Protein AF-A0A920QX29-F1 (afdb_monomer)

Mean predicted aligned error: 11.14 Å

Solvent-accessible surface area (backbone atoms only — not comparable to full-atom values): 4872 Å² total; per-residue (Å²): 116,68,73,64,56,74,41,36,40,82,88,75,77,37,50,73,48,66,66,62,41,48,53,50,49,50,58,49,48,53,55,49,49,54,50,53,47,54,52,52,53,52,52,49,56,54,49,52,53,52,51,52,50,49,50,55,58,30,58,75,72,72,58,70,57,67,66,61,56,50,53,51,52,50,54,51,49,51,54,48,48,72,70,74,111

Sequence (85 aa):
MSELEEQISKLTCKFNDLDLENQYKEMKWEKNSNYIWNLMLLGHIIFLLVILDDVKIFGESLGVQPLYIFTHIICSIIVYILNFI

Radius of gyration: 22.63 Å; Cα contacts (8 Å, |Δi|>4): 25; chains: 1; bounding box: 56×20×53 Å

pLDDT: mean 76.79, std 10.28, range [49.31, 87.94]

Secondary structure (DSSP, 8-state):
-HHHHHTEETTTTEESSHHHHHHHHHHHHHHHHHHHHHHHHHHHHHHHHHHHHHHHHHHHHT---HHHHHHHHHHHHHHHHHTT-

Structure (mmCIF, N/CA/C/O backbone):
data_AF-A0A920QX29-F1
#
_entry.id   AF-A0A920QX29-F1
#
loop_
_atom_site.group_PDB
_atom_site.id
_atom_site.type_symbol
_atom_site.label_atom_id
_atom_site.label_alt_id
_atom_site.label_comp_id
_atom_site.label_asym_id
_atom_site.label_entity_id
_atom_site.label_seq_id
_atom_site.pdbx_PDB_ins_code
_atom_site.Cartn_x
_atom_site.Cartn_y
_atom_site.Cartn_z
_atom_site.occupancy
_atom_site.B_iso_or_equiv
_atom_site.auth_seq_id
_atom_site.auth_comp_id
_atom_site.auth_asym_id
_atom_site.auth_atom_id
_atom_site.pdbx_PDB_model_num
ATOM 1 N N . MET A 1 1 ? -36.174 -4.420 17.660 1.00 49.31 1 MET A N 1
ATOM 2 C CA . MET A 1 1 ? -35.686 -3.097 17.206 1.00 49.31 1 MET A CA 1
ATOM 3 C C . MET A 1 1 ? -35.632 -2.090 18.355 1.00 49.31 1 MET A C 1
ATOM 5 O O . MET A 1 1 ? -34.655 -1.365 18.419 1.00 49.31 1 MET A O 1
ATOM 9 N N . SER A 1 2 ? -36.615 -2.065 19.271 1.00 52.72 2 SER A N 1
ATOM 10 C CA . SER A 1 2 ? -36.644 -1.123 20.409 1.00 52.72 2 SER A CA 1
ATOM 11 C C . SER A 1 2 ? -35.563 -1.367 21.471 1.00 52.72 2 SER A C 1
ATOM 13 O O . SER A 1 2 ? -34.997 -0.405 21.968 1.00 52.72 2 SER A O 1
ATOM 15 N N . GLU A 1 3 ? -35.212 -2.623 21.768 1.00 54.69 3 GLU A N 1
ATOM 16 C CA . GLU A 1 3 ? -34.170 -2.938 22.768 1.00 54.69 3 GLU A CA 1
ATOM 17 C C . GLU A 1 3 ? -32.767 -2.462 22.348 1.00 54.69 3 GLU A C 1
ATOM 19 O O . GLU A 1 3 ? -31.955 -2.083 23.186 1.00 54.69 3 GLU A O 1
ATOM 24 N N . LEU A 1 4 ? -32.487 -2.427 21.038 1.00 55.75 4 LEU A N 1
ATOM 25 C CA . LEU A 1 4 ? -31.198 -1.972 20.504 1.00 55.75 4 LEU A CA 1
ATOM 26 C C . LEU A 1 4 ? -31.054 -0.441 20.585 1.00 55.75 4 LEU A C 1
ATOM 28 O O . LEU A 1 4 ? -29.950 0.070 20.753 1.00 55.75 4 LEU A O 1
ATOM 32 N N . GLU A 1 5 ? -32.168 0.295 20.474 1.00 55.03 5 GLU A N 1
ATOM 33 C CA . GLU A 1 5 ? -32.181 1.757 20.608 1.00 55.03 5 GLU A CA 1
ATOM 34 C C . GLU A 1 5 ? -31.995 2.221 22.058 1.00 55.03 5 GLU A C 1
ATOM 36 O O . GLU A 1 5 ? -31.429 3.290 22.269 1.00 55.03 5 GLU A O 1
ATOM 41 N N . GLU A 1 6 ? -32.422 1.437 23.055 1.00 58.06 6 GLU A N 1
ATOM 42 C CA . GLU A 1 6 ? -32.190 1.753 24.476 1.00 58.06 6 GLU A CA 1
ATOM 43 C C . GLU A 1 6 ? -30.720 1.591 24.888 1.00 58.06 6 GLU A C 1
ATOM 45 O O . GLU A 1 6 ? -30.245 2.261 25.807 1.00 58.06 6 GLU A O 1
ATOM 50 N N . GLN A 1 7 ? -29.971 0.739 24.184 1.00 64.94 7 GLN A N 1
ATOM 51 C CA . GLN A 1 7 ? -28.555 0.493 24.459 1.00 64.94 7 GLN A CA 1
ATOM 52 C C . GLN A 1 7 ? -27.614 1.496 23.781 1.00 64.94 7 GLN A C 1
ATOM 54 O O . GLN A 1 7 ? -26.427 1.513 24.105 1.00 64.94 7 GLN A O 1
ATOM 59 N N . ILE A 1 8 ? -28.110 2.343 22.873 1.00 70.44 8 ILE A N 1
ATOM 60 C CA . ILE A 1 8 ? -27.322 3.377 22.192 1.00 70.44 8 ILE A CA 1
ATOM 61 C C . ILE A 1 8 ? -27.714 4.744 22.748 1.00 70.44 8 ILE A C 1
ATOM 63 O O . ILE A 1 8 ? -28.832 5.225 22.567 1.00 70.44 8 ILE A O 1
ATOM 67 N N . SER A 1 9 ? -26.766 5.430 23.378 1.00 75.06 9 SER A N 1
ATOM 68 C CA . SER A 1 9 ? -26.938 6.827 23.757 1.00 75.06 9 SER A CA 1
ATOM 69 C C . SER A 1 9 ? -27.124 7.680 22.500 1.00 75.06 9 SER A C 1
ATOM 71 O O . SER A 1 9 ? -26.182 7.898 21.736 1.00 75.06 9 SER A O 1
ATOM 73 N N . LYS A 1 10 ? -28.336 8.211 22.292 1.00 71.88 10 LYS A N 1
ATOM 74 C CA . LYS A 1 10 ? -28.660 9.109 21.165 1.00 71.88 10 LYS A CA 1
ATOM 75 C C . LYS A 1 10 ? -27.840 10.405 21.165 1.00 71.88 10 LYS A C 1
ATOM 77 O O . LYS A 1 10 ? -27.669 11.002 20.109 1.00 71.88 10 LYS A O 1
ATOM 82 N N . LEU A 1 11 ? -27.332 10.839 22.323 1.00 74.19 11 LEU A N 1
ATOM 83 C CA . LEU A 1 11 ? -26.535 12.065 22.439 1.00 74.19 11 LEU A CA 1
ATOM 84 C C . LEU A 1 11 ? -25.094 11.859 21.958 1.00 74.19 11 LEU A C 1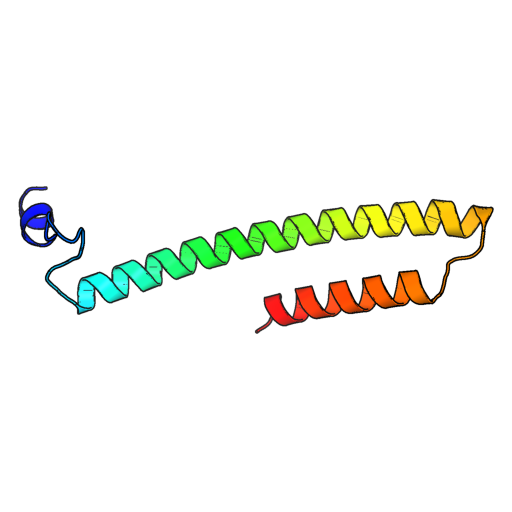
ATOM 86 O O . LEU A 1 11 ? -24.519 12.732 21.317 1.00 74.19 11 LEU A O 1
ATOM 90 N N . THR A 1 12 ? -24.502 10.712 22.289 1.00 74.38 12 THR A N 1
ATOM 91 C CA . THR A 1 12 ? -23.100 10.407 21.971 1.00 74.38 12 THR A CA 1
ATOM 92 C C . THR A 1 12 ? -22.947 9.461 20.783 1.00 74.38 12 THR A C 1
ATOM 94 O O . THR A 1 12 ? -21.823 9.259 20.330 1.00 74.38 12 THR A O 1
ATOM 97 N N . CYS A 1 13 ? -24.047 8.896 20.273 1.00 75.50 13 CYS A N 1
ATOM 98 C CA . CYS A 1 13 ? -24.071 7.824 19.272 1.00 75.50 13 CYS A CA 1
ATOM 99 C C . CYS A 1 13 ? -23.141 6.656 19.643 1.00 75.50 13 CYS A C 1
ATOM 101 O O . CYS A 1 13 ? -22.504 6.052 18.779 1.00 75.50 13 C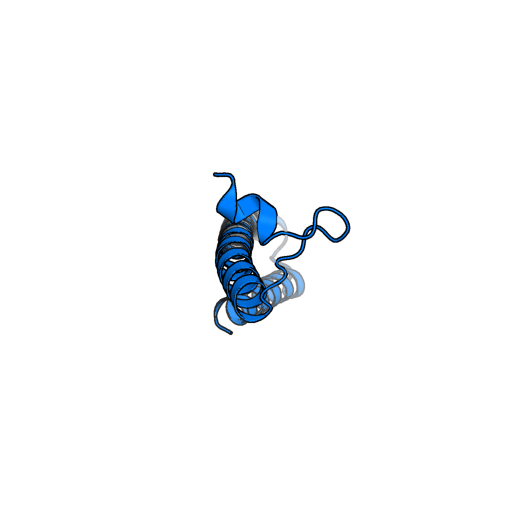YS A O 1
ATOM 103 N N . LYS A 1 14 ? -23.036 6.374 20.945 1.00 77.62 14 LYS A N 1
ATOM 104 C CA . LYS A 1 14 ? -22.211 5.311 21.523 1.00 77.62 14 LYS A CA 1
ATOM 105 C C . LYS A 1 14 ? -23.090 4.294 22.220 1.00 77.62 14 LYS A C 1
ATOM 107 O O . LYS A 1 14 ? -24.159 4.649 22.719 1.00 77.62 14 LYS A O 1
ATOM 112 N N . PHE A 1 15 ? -22.628 3.055 22.268 1.00 82.06 15 PHE A N 1
ATOM 113 C CA . PHE A 1 15 ? -23.279 2.043 23.084 1.00 82.06 15 PHE A CA 1
ATOM 114 C C . PHE A 1 15 ? -23.020 2.351 24.564 1.00 82.06 15 PHE A C 1
ATOM 116 O O . PHE A 1 15 ? -21.944 2.816 24.931 1.00 82.06 15 PHE A O 1
ATOM 123 N N . ASN A 1 16 ? -24.025 2.142 25.409 1.00 79.81 16 ASN A N 1
ATOM 124 C CA . ASN A 1 16 ? -23.890 2.282 26.860 1.00 79.81 16 ASN A CA 1
ATOM 125 C C . ASN A 1 16 ? -23.032 1.152 27.449 1.00 79.81 16 ASN A C 1
ATOM 127 O O . ASN A 1 16 ? -22.373 1.348 28.468 1.00 79.81 16 ASN A O 1
ATOM 131 N N . ASP A 1 17 ? -23.035 -0.012 26.795 1.00 82.25 17 ASP A N 1
ATOM 132 C CA . ASP A 1 17 ? -22.136 -1.121 27.091 1.00 82.25 17 ASP A CA 1
ATOM 133 C C . ASP A 1 17 ? -20.792 -0.919 26.371 1.00 82.25 17 ASP A C 1
ATOM 135 O O . ASP A 1 17 ? -20.719 -0.856 25.139 1.00 82.25 17 ASP A O 1
ATOM 139 N N . LEU A 1 18 ? -19.725 -0.807 27.165 1.00 82.75 18 LEU A N 1
ATOM 140 C CA . LEU A 1 18 ? -18.370 -0.556 26.687 1.00 82.75 18 LEU A CA 1
ATOM 141 C C . LEU A 1 18 ? -17.790 -1.756 25.921 1.00 82.75 18 LEU A C 1
ATOM 143 O O . LEU A 1 18 ? -17.010 -1.561 24.989 1.00 82.75 18 LEU A O 1
ATOM 147 N N . ASP A 1 19 ? -18.161 -2.980 26.302 1.00 85.25 19 ASP A N 1
ATOM 148 C CA . ASP A 1 19 ? -17.684 -4.202 25.650 1.00 85.25 19 ASP A CA 1
ATOM 149 C C . ASP A 1 19 ? -18.314 -4.325 24.254 1.00 85.25 19 ASP A C 1
ATOM 151 O O . ASP A 1 19 ? -17.626 -4.524 23.251 1.00 85.25 19 ASP A O 1
ATOM 155 N N . LEU A 1 20 ? -19.614 -4.028 24.158 1.00 82.12 20 LEU A N 1
ATOM 156 C CA . LEU A 1 20 ? -20.334 -3.967 22.886 1.00 82.12 20 LEU A CA 1
ATOM 157 C C . LEU A 1 20 ? -19.783 -2.868 21.953 1.00 82.12 20 LEU A C 1
ATOM 159 O O . LEU A 1 20 ? -19.639 -3.090 20.748 1.00 82.12 20 LEU A O 1
ATOM 163 N N . GLU A 1 21 ? -19.431 -1.688 22.486 1.00 84.81 21 GLU A N 1
ATOM 164 C CA . GLU A 1 21 ? -18.813 -0.616 21.689 1.00 84.81 21 GLU A CA 1
ATOM 165 C C . GLU A 1 21 ? -17.439 -1.031 21.145 1.00 84.81 21 GLU A C 1
ATOM 167 O O . GLU A 1 21 ? -17.107 -0.710 19.999 1.00 84.81 21 GLU A O 1
ATOM 172 N N . ASN A 1 22 ? -16.645 -1.748 21.942 1.00 85.31 22 ASN A N 1
ATOM 173 C CA . ASN A 1 22 ? -15.328 -2.223 21.530 1.00 85.31 22 ASN A CA 1
ATOM 174 C C . ASN A 1 22 ? -15.432 -3.309 20.456 1.00 85.31 22 ASN A C 1
ATOM 176 O O . ASN A 1 22 ? -14.790 -3.173 19.417 1.00 85.31 22 ASN A O 1
ATOM 180 N N . GLN A 1 23 ? -16.314 -4.297 20.628 1.00 85.56 23 GLN A N 1
ATOM 181 C CA . GLN A 1 23 ? -16.565 -5.327 19.612 1.00 85.56 23 GLN A CA 1
ATOM 182 C C . GLN A 1 23 ? -17.054 -4.716 18.292 1.00 85.56 23 GLN A C 1
ATOM 184 O O . GLN A 1 23 ? -16.606 -5.089 17.205 1.00 85.56 23 GLN A O 1
ATOM 189 N N . TYR A 1 24 ? -17.938 -3.717 18.367 1.00 83.94 24 TYR A N 1
ATOM 190 C CA . TYR A 1 24 ? -18.392 -2.991 17.185 1.00 83.94 24 TYR A CA 1
ATOM 191 C C . TYR A 1 24 ? -17.251 -2.225 16.496 1.00 83.94 24 TYR A C 1
ATOM 193 O O . TYR A 1 24 ? -17.146 -2.237 15.265 1.00 83.94 24 TYR A O 1
ATOM 201 N N . LYS A 1 25 ? -16.379 -1.562 17.266 1.00 84.31 25 LYS A N 1
ATOM 202 C CA . LYS A 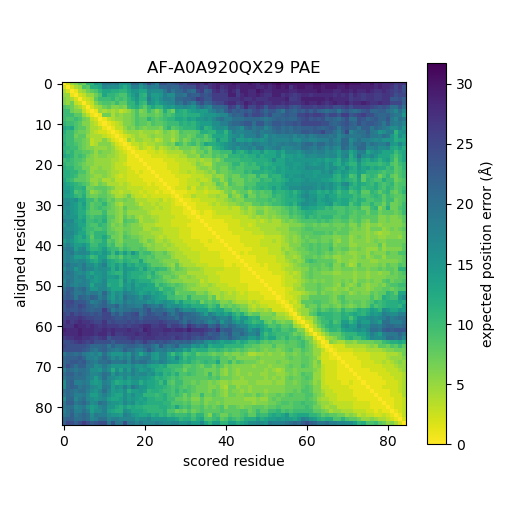1 25 ? -15.208 -0.855 16.728 1.00 84.31 25 LYS A CA 1
ATOM 203 C C . LYS A 1 25 ? -14.212 -1.805 16.084 1.00 84.31 25 LYS A C 1
ATOM 205 O O . LYS A 1 25 ? -13.745 -1.482 14.997 1.00 84.31 25 LYS A O 1
ATOM 210 N N . GLU A 1 26 ? -13.921 -2.945 16.701 1.00 87.00 26 GLU A N 1
ATOM 211 C CA . GLU A 1 26 ? -13.028 -3.962 16.138 1.00 87.00 26 GLU A CA 1
ATOM 212 C C . GLU A 1 26 ? -13.573 -4.499 14.816 1.00 87.00 26 GLU A C 1
ATOM 214 O O . GLU A 1 26 ? -12.883 -4.440 13.800 1.00 87.00 26 GLU A O 1
ATOM 219 N N . MET A 1 27 ? -14.849 -4.894 14.774 1.00 83.25 27 MET A N 1
ATOM 220 C CA . MET A 1 27 ? -15.475 -5.393 13.545 1.00 83.25 27 MET A CA 1
ATOM 221 C C . MET A 1 27 ? -15.505 -4.333 12.432 1.00 83.25 27 MET A C 1
ATOM 223 O O . MET A 1 27 ? -15.322 -4.633 11.247 1.00 83.25 27 MET A O 1
ATOM 227 N N . LYS A 1 28 ? -15.745 -3.064 12.787 1.00 85.31 28 LYS A N 1
ATOM 228 C CA . LYS A 1 28 ? -15.694 -1.952 11.831 1.00 85.31 28 LYS A CA 1
ATOM 229 C C . LYS A 1 28 ? -14.264 -1.683 11.360 1.00 85.31 28 LYS A C 1
ATOM 231 O O . LYS A 1 28 ? -14.068 -1.410 10.176 1.00 85.31 28 LYS A O 1
ATOM 236 N N . TRP A 1 29 ? -13.289 -1.745 12.264 1.00 84.00 29 TRP A N 1
ATOM 237 C CA . TRP A 1 29 ? -11.876 -1.551 11.961 1.00 84.00 29 TRP A CA 1
ATOM 238 C C . TRP A 1 29 ? -11.358 -2.634 11.023 1.00 84.00 29 TRP A C 1
ATOM 240 O O . TRP A 1 29 ? -10.721 -2.298 10.035 1.00 84.00 29 TRP A O 1
ATOM 250 N N . GLU A 1 30 ? -11.712 -3.897 11.248 1.00 84.50 30 GLU A N 1
ATOM 251 C CA . GLU A 1 3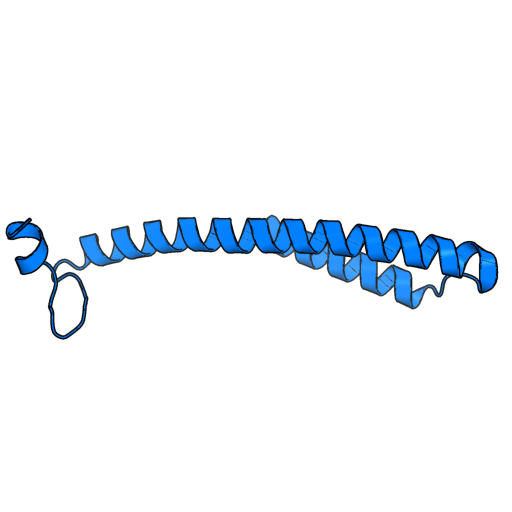0 ? -11.345 -5.015 10.377 1.00 84.50 30 GLU A CA 1
ATOM 252 C C . GLU A 1 30 ? -11.878 -4.816 8.949 1.00 84.50 30 GLU A C 1
ATOM 254 O O . GLU A 1 30 ? -11.124 -4.877 7.977 1.00 84.50 30 GLU A O 1
ATOM 259 N N . LYS A 1 31 ? -13.165 -4.472 8.803 1.00 80.00 31 LYS A N 1
ATOM 260 C CA . LYS A 1 31 ? -13.764 -4.187 7.487 1.00 80.00 31 LYS A CA 1
ATOM 261 C C . LYS A 1 31 ? -13.122 -2.985 6.798 1.00 80.00 31 LYS A C 1
ATOM 263 O O . LYS A 1 31 ? -12.875 -3.027 5.594 1.00 80.00 31 LYS A O 1
ATOM 268 N N . ASN A 1 32 ? -12.865 -1.914 7.547 1.00 86.00 32 ASN A N 1
ATOM 269 C CA . ASN A 1 32 ? -12.253 -0.705 7.005 1.00 86.00 32 ASN A CA 1
ATOM 270 C C . ASN A 1 32 ? -10.785 -0.937 6.627 1.00 86.00 32 ASN A C 1
ATOM 272 O O . ASN A 1 32 ? -10.345 -0.473 5.581 1.00 86.00 32 ASN A O 1
ATOM 276 N N . SER A 1 33 ? -10.058 -1.700 7.443 1.00 83.50 33 SER A N 1
ATOM 277 C CA . SER A 1 33 ? -8.683 -2.113 7.181 1.00 83.50 33 SER A CA 1
ATOM 278 C C . SER A 1 33 ? -8.615 -2.925 5.894 1.00 83.50 33 SER A C 1
ATOM 280 O O . SER A 1 33 ? -7.889 -2.537 4.987 1.00 83.50 33 SER A O 1
ATOM 282 N N . ASN A 1 34 ? -9.468 -3.944 5.740 1.00 84.38 34 ASN A N 1
ATOM 283 C CA . ASN A 1 34 ? -9.542 -4.759 4.522 1.00 84.38 34 ASN A CA 1
ATOM 284 C C . ASN A 1 34 ? -9.882 -3.932 3.271 1.00 84.38 34 ASN A C 1
ATOM 286 O O . ASN A 1 34 ? -9.343 -4.173 2.191 1.00 84.38 34 ASN A O 1
ATOM 290 N N . TYR A 1 35 ? -10.765 -2.939 3.398 1.00 86.19 35 TYR A N 1
ATOM 291 C CA . TYR A 1 35 ? -11.082 -2.028 2.297 1.00 86.19 35 TYR A CA 1
ATOM 292 C C . TYR A 1 35 ? -9.880 -1.162 1.895 1.00 86.19 35 TYR A C 1
ATOM 294 O O . TYR A 1 35 ? -9.545 -1.094 0.712 1.00 86.19 35 TYR A O 1
ATOM 302 N N . ILE A 1 36 ? -9.214 -0.530 2.869 1.00 85.81 36 ILE A N 1
ATOM 303 C CA . ILE A 1 36 ? -8.000 0.272 2.640 1.00 85.81 36 ILE A CA 1
ATOM 304 C C . ILE A 1 36 ? -6.916 -0.595 1.995 1.00 85.81 36 ILE A C 1
ATOM 306 O O . ILE A 1 36 ? -6.258 -0.172 1.049 1.00 85.81 36 ILE A O 1
ATOM 310 N N . TRP A 1 37 ? -6.791 -1.833 2.453 1.00 84.56 37 TRP A N 1
ATOM 311 C CA . TRP A 1 37 ? -5.883 -2.829 1.916 1.00 84.56 37 TRP A CA 1
ATOM 312 C C . TRP A 1 37 ? -6.116 -3.146 0.444 1.00 84.56 37 TRP A C 1
ATOM 314 O O . TRP A 1 37 ? -5.198 -3.054 -0.371 1.00 84.56 37 TRP A O 1
ATOM 324 N N . ASN A 1 38 ? -7.358 -3.463 0.082 1.00 86.81 38 ASN A N 1
ATOM 325 C CA . ASN A 1 38 ? -7.721 -3.721 -1.308 1.00 86.81 38 ASN A CA 1
ATOM 326 C C . ASN A 1 38 ? -7.462 -2.496 -2.195 1.00 86.81 38 ASN A C 1
ATOM 328 O O . ASN A 1 38 ? -7.021 -2.639 -3.336 1.00 86.81 38 ASN A O 1
ATOM 332 N N . LEU A 1 39 ? -7.691 -1.291 -1.665 1.00 87.38 39 LEU A N 1
ATOM 333 C CA . LEU A 1 39 ? -7.402 -0.045 -2.367 1.00 87.38 39 LEU A CA 1
ATOM 334 C C . LEU A 1 39 ? -5.893 0.152 -2.587 1.00 87.38 39 LEU A C 1
ATOM 336 O O . LEU A 1 39 ? -5.485 0.497 -3.696 1.00 87.38 39 LEU A O 1
ATOM 340 N N . MET A 1 40 ? -5.062 -0.103 -1.570 1.00 85.19 40 MET A N 1
ATOM 341 C CA . MET A 1 40 ? -3.601 -0.043 -1.695 1.00 85.19 40 MET A CA 1
ATOM 342 C C . ME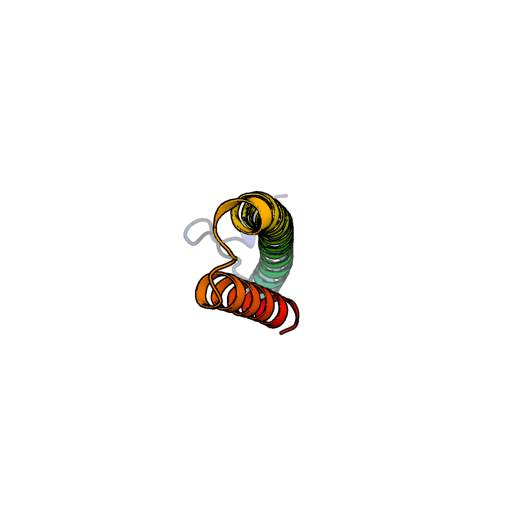T A 1 40 ? -3.076 -1.073 -2.698 1.00 85.19 40 MET A C 1
ATOM 344 O O . MET A 1 40 ? -2.220 -0.743 -3.516 1.00 85.19 40 MET A O 1
ATOM 348 N N . LEU A 1 41 ? -3.618 -2.294 -2.686 1.00 85.75 41 LEU A N 1
ATOM 349 C CA . LEU A 1 41 ? -3.241 -3.351 -3.624 1.00 85.75 41 LEU A 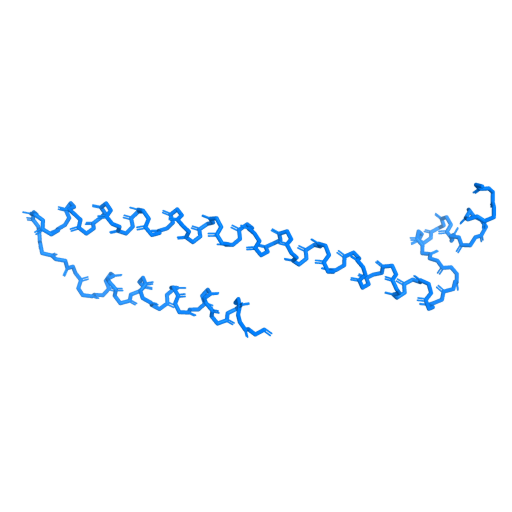CA 1
ATOM 350 C C . LEU A 1 41 ? -3.589 -2.975 -5.072 1.00 85.75 41 LEU A C 1
ATOM 352 O O . LEU A 1 41 ? -2.745 -3.095 -5.959 1.00 85.75 41 LEU A O 1
ATOM 356 N N . LEU A 1 42 ? -4.794 -2.451 -5.313 1.00 87.94 42 LEU A N 1
ATOM 357 C CA . LEU A 1 42 ? -5.189 -1.934 -6.629 1.00 87.94 42 LEU A CA 1
ATOM 358 C C . LEU A 1 42 ? -4.295 -0.777 -7.085 1.00 87.94 42 LEU A C 1
ATOM 360 O O . LEU A 1 42 ? -3.838 -0.767 -8.228 1.00 87.94 42 LEU A O 1
ATOM 364 N N . GLY A 1 43 ? -4.008 0.173 -6.191 1.00 87.00 43 GLY A N 1
ATOM 365 C CA . GL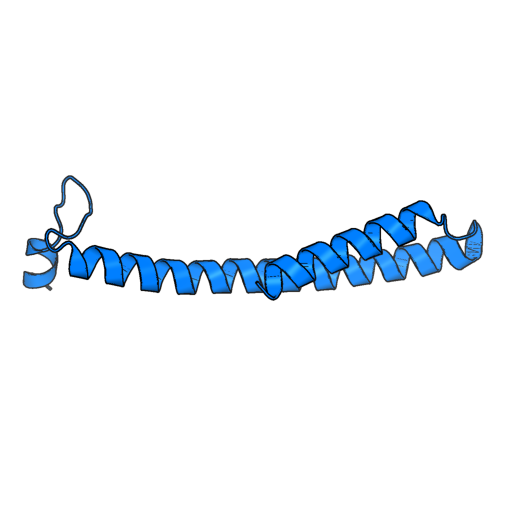Y A 1 43 ? -3.096 1.280 -6.472 1.00 87.00 43 GLY A CA 1
ATOM 366 C C . GLY A 1 43 ? -1.695 0.796 -6.844 1.00 87.00 43 GLY A C 1
ATOM 367 O O . GLY A 1 43 ? -1.099 1.311 -7.788 1.00 87.00 43 GLY A O 1
ATOM 368 N N . HIS A 1 44 ? -1.199 -0.239 -6.164 1.00 84.38 44 HIS A N 1
ATOM 369 C CA . HIS A 1 44 ? 0.099 -0.840 -6.452 1.00 84.38 44 HIS A CA 1
ATOM 370 C C . HIS A 1 44 ? 0.142 -1.509 -7.833 1.00 84.38 44 HIS A C 1
ATOM 372 O O . HIS A 1 44 ? 1.099 -1.307 -8.577 1.00 84.38 44 HIS A O 1
ATOM 378 N N . ILE A 1 45 ? -0.915 -2.231 -8.221 1.00 86.12 45 ILE A N 1
ATOM 379 C CA . ILE A 1 45 ? -1.031 -2.832 -9.560 1.00 86.12 45 ILE A CA 1
ATOM 380 C C . ILE A 1 45 ? -0.981 -1.753 -10.650 1.00 86.12 45 ILE A C 1
ATOM 382 O O . ILE A 1 45 ? -0.260 -1.907 -11.634 1.00 86.12 45 ILE A O 1
ATOM 386 N N . ILE A 1 46 ? -1.705 -0.643 -10.471 1.00 86.75 46 ILE A N 1
ATOM 387 C CA . ILE A 1 46 ? -1.685 0.481 -11.421 1.00 86.75 46 ILE A CA 1
ATOM 388 C C . ILE A 1 46 ? -0.281 1.095 -11.496 1.00 86.75 46 ILE A C 1
ATOM 390 O O . ILE A 1 46 ? 0.217 1.353 -12.589 1.00 86.75 46 ILE A O 1
ATOM 394 N N . PHE A 1 47 ? 0.385 1.276 -10.354 1.00 82.69 47 PHE A N 1
ATOM 395 C CA . PHE A 1 47 ? 1.754 1.790 -10.302 1.00 82.69 47 PHE A CA 1
ATOM 396 C C . PHE A 1 47 ? 2.744 0.903 -11.065 1.00 82.69 47 PHE A C 1
ATOM 398 O O . PHE A 1 47 ? 3.588 1.419 -11.792 1.00 82.69 47 PHE A O 1
ATOM 405 N N . LEU A 1 48 ? 2.618 -0.423 -10.956 1.00 81.81 48 LEU A N 1
ATOM 406 C CA . LEU A 1 48 ? 3.453 -1.364 -11.707 1.00 81.81 48 LEU A CA 1
ATOM 407 C C . LEU A 1 48 ? 3.270 -1.222 -13.223 1.00 81.81 48 LEU A C 1
ATOM 409 O O . LEU A 1 48 ? 4.250 -1.314 -13.959 1.00 81.81 48 LEU A O 1
ATOM 413 N N . LEU A 1 49 ? 2.047 -0.958 -13.693 1.00 84.12 49 LEU A N 1
ATOM 414 C CA . LEU A 1 49 ? 1.786 -0.701 -15.113 1.00 84.12 49 LEU A CA 1
ATOM 415 C C . LEU A 1 49 ? 2.443 0.599 -15.587 1.00 84.12 49 LEU A C 1
ATOM 417 O O . LEU A 1 49 ? 3.029 0.614 -16.665 1.00 84.12 49 LEU A O 1
ATOM 421 N N . VAL A 1 50 ? 2.397 1.657 -14.772 1.00 82.00 50 VAL A N 1
ATOM 422 C CA . VAL A 1 50 ? 3.074 2.933 -15.067 1.00 82.00 50 VAL A CA 1
ATOM 423 C C . VAL A 1 50 ? 4.589 2.743 -15.138 1.00 82.00 50 VAL A C 1
ATOM 425 O O . VAL A 1 50 ? 5.220 3.217 -16.074 1.00 82.00 50 VAL A O 1
ATOM 428 N N . ILE A 1 51 ? 5.173 1.994 -14.198 1.00 77.19 51 ILE A N 1
ATOM 429 C CA . ILE A 1 51 ? 6.608 1.677 -14.207 1.00 77.19 51 ILE A CA 1
ATOM 430 C C . ILE A 1 51 ? 6.981 0.892 -15.467 1.00 77.19 51 ILE A C 1
ATOM 432 O O . ILE A 1 51 ? 8.017 1.157 -16.070 1.00 77.19 51 ILE A O 1
ATOM 436 N N . LEU A 1 52 ? 6.158 -0.081 -15.865 1.00 80.00 52 LEU A N 1
ATOM 437 C CA . LEU A 1 52 ? 6.407 -0.888 -17.058 1.00 80.00 52 LEU A CA 1
ATOM 438 C C . LEU A 1 52 ? 6.378 -0.028 -18.328 1.00 80.00 52 LEU A C 1
ATOM 440 O O . LEU A 1 52 ? 7.247 -0.190 -19.186 1.00 80.00 52 LEU A O 1
ATOM 444 N N . ASP A 1 53 ? 5.417 0.891 -18.428 1.00 79.88 53 ASP A N 1
ATOM 445 C CA . ASP A 1 53 ? 5.314 1.830 -19.547 1.00 79.88 53 ASP A CA 1
ATOM 446 C C . ASP A 1 53 ? 6.513 2.790 -19.588 1.00 79.88 53 ASP A C 1
ATOM 448 O O . ASP A 1 53 ? 7.191 2.888 -20.612 1.00 79.88 53 ASP A O 1
ATOM 452 N N . ASP A 1 54 ? 6.877 3.387 -18.450 1.00 72.81 54 ASP A N 1
ATOM 453 C CA . ASP A 1 54 ? 8.033 4.282 -18.352 1.00 72.81 54 ASP A CA 1
ATOM 454 C C . ASP A 1 54 ? 9.353 3.559 -18.653 1.00 72.81 54 ASP A C 1
ATOM 456 O O . ASP A 1 54 ? 10.196 4.103 -19.360 1.00 72.81 54 ASP A O 1
ATOM 460 N N . VAL A 1 55 ? 9.547 2.315 -18.194 1.00 72.81 55 VAL A N 1
ATOM 461 C CA . VAL A 1 55 ? 10.737 1.510 -18.537 1.00 72.81 55 VAL A CA 1
ATOM 462 C C . VAL A 1 55 ? 10.791 1.214 -20.033 1.00 72.81 55 VAL A C 1
ATOM 464 O O . VAL A 1 55 ? 11.877 1.233 -20.612 1.00 72.81 55 VAL A O 1
ATOM 467 N N . LYS A 1 56 ? 9.648 0.968 -20.679 1.00 71.81 56 LYS A N 1
ATOM 468 C CA . LYS A 1 56 ? 9.584 0.728 -22.123 1.00 71.81 56 LYS A CA 1
ATOM 469 C C . LYS A 1 56 ? 9.912 2.000 -22.915 1.00 71.81 56 LYS A C 1
ATOM 471 O O . LYS A 1 5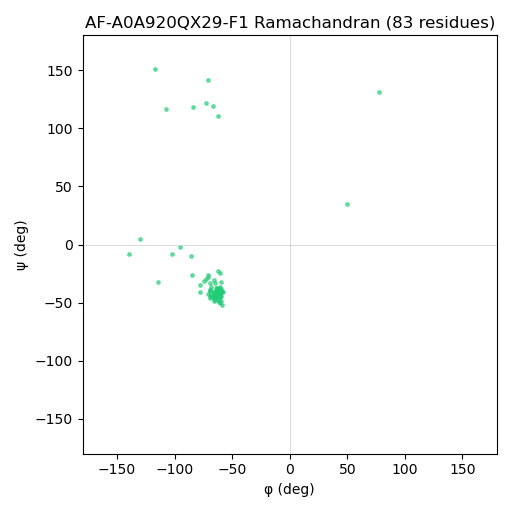6 ? 10.730 1.951 -23.829 1.00 71.81 56 LYS A O 1
ATOM 476 N N . ILE A 1 57 ? 9.352 3.144 -22.516 1.00 66.38 57 ILE A N 1
ATOM 477 C CA . ILE A 1 57 ? 9.567 4.453 -23.155 1.00 66.38 57 ILE A CA 1
ATOM 478 C C . ILE A 1 57 ? 11.002 4.974 -22.929 1.00 66.38 57 ILE A C 1
ATOM 480 O O . ILE A 1 57 ? 11.657 5.440 -23.868 1.00 66.38 57 ILE A O 1
ATOM 484 N N . PHE A 1 58 ? 11.534 4.882 -21.704 1.00 63.94 58 PHE A N 1
ATOM 485 C CA . PHE A 1 58 ? 12.898 5.327 -21.377 1.00 63.94 58 PHE A CA 1
ATOM 486 C C . PHE A 1 58 ? 13.977 4.342 -21.830 1.00 63.94 58 PHE A C 1
ATOM 488 O O . PHE A 1 58 ? 15.066 4.767 -22.223 1.00 63.94 58 PHE A O 1
ATOM 495 N N . GLY A 1 59 ? 13.692 3.039 -21.778 1.00 60.97 59 GLY A N 1
ATOM 496 C CA . GLY A 1 59 ? 14.609 1.980 -22.191 1.00 60.97 59 GLY A CA 1
ATOM 497 C C . GLY A 1 59 ? 14.927 2.012 -23.685 1.00 60.97 59 GLY A C 1
ATOM 498 O O . GLY A 1 59 ? 16.058 1.719 -24.060 1.00 60.97 59 GLY A O 1
ATOM 499 N N . GLU A 1 60 ? 13.975 2.430 -24.524 1.00 61.38 60 GLU A N 1
ATOM 500 C CA . GLU A 1 60 ? 14.192 2.571 -25.969 1.00 61.38 60 GLU A CA 1
ATOM 501 C C . GLU A 1 60 ? 14.818 3.919 -26.377 1.00 61.38 60 GLU A C 1
ATOM 503 O O . GLU A 1 60 ? 15.494 3.969 -27.403 1.00 61.38 60 GLU A O 1
ATOM 508 N N . SER A 1 61 ? 14.634 5.004 -25.606 1.00 55.88 61 SER A N 1
ATOM 5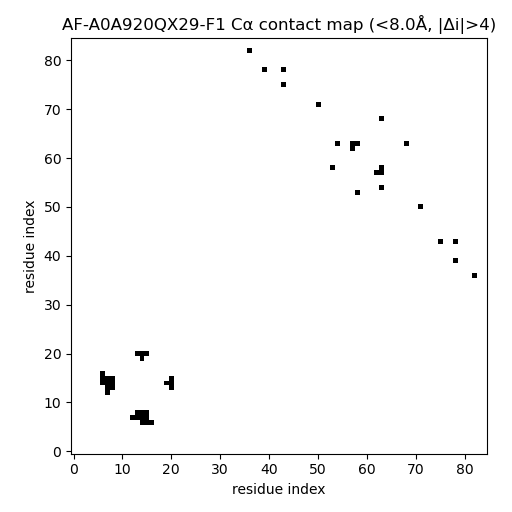09 C CA . SER A 1 61 ? 14.983 6.364 -26.072 1.00 55.88 61 SER A CA 1
ATOM 510 C C . SER A 1 61 ? 16.116 7.088 -25.329 1.00 55.88 61 SER A C 1
ATOM 512 O O . SER A 1 61 ? 16.829 7.866 -25.962 1.00 55.88 61 SER A O 1
ATOM 514 N N . LEU A 1 62 ? 16.309 6.878 -24.019 1.00 58.94 62 LEU A N 1
ATOM 515 C CA . LEU A 1 62 ? 17.130 7.783 -23.184 1.00 58.94 62 LEU A CA 1
ATOM 516 C C . LEU A 1 62 ? 18.029 7.082 -22.152 1.00 58.94 62 LEU A C 1
ATOM 518 O O . LEU A 1 62 ? 18.886 7.732 -21.554 1.00 58.94 62 LEU A O 1
ATOM 522 N N . GLY A 1 63 ? 17.888 5.765 -21.974 1.00 57.78 63 GLY A N 1
ATOM 523 C CA . GLY A 1 63 ? 18.561 5.029 -20.907 1.00 57.78 63 GLY A CA 1
ATOM 524 C C . GLY A 1 63 ? 17.863 5.255 -19.565 1.00 57.78 63 GLY A C 1
ATOM 525 O O . GLY A 1 63 ? 17.544 6.377 -19.175 1.00 57.78 63 GLY A O 1
ATOM 526 N N . VAL A 1 64 ? 17.579 4.169 -18.848 1.00 62.25 64 VAL A N 1
ATOM 527 C CA . VAL A 1 64 ? 16.781 4.244 -17.620 1.00 62.25 64 VAL A CA 1
ATOM 528 C C . VAL A 1 64 ? 17.605 4.887 -16.503 1.00 62.25 64 VAL A C 1
ATOM 530 O O . VAL A 1 64 ? 18.677 4.396 -16.148 1.00 62.25 64 VAL A O 1
ATOM 533 N N . GLN A 1 65 ? 17.111 5.990 -15.936 1.00 70.31 65 GLN A N 1
ATOM 534 C CA . GLN A 1 65 ? 17.791 6.690 -14.849 1.00 70.31 65 GLN A CA 1
ATOM 535 C C . GLN A 1 65 ? 17.795 5.801 -13.586 1.00 70.31 65 GLN A C 1
ATOM 537 O O . GLN A 1 65 ? 16.722 5.474 -13.073 1.00 70.31 65 GLN A O 1
ATOM 542 N N . PRO A 1 66 ? 18.961 5.414 -13.033 1.00 70.94 66 PRO A N 1
ATOM 543 C CA . PRO A 1 66 ? 19.027 4.442 -11.934 1.00 70.94 66 PRO A CA 1
ATOM 544 C C . PRO A 1 66 ? 18.259 4.877 -10.680 1.00 70.94 66 PRO A C 1
ATOM 546 O O . PRO A 1 66 ? 17.681 4.047 -9.982 1.00 70.94 66 PRO A O 1
ATOM 549 N N . LEU A 1 67 ? 18.211 6.189 -10.422 1.00 75.88 67 LEU A N 1
ATOM 550 C CA . LEU A 1 67 ? 17.471 6.775 -9.303 1.00 75.88 67 LEU A CA 1
ATOM 551 C C . LEU A 1 67 ? 15.961 6.538 -9.411 1.00 75.88 67 LEU A C 1
ATOM 553 O O . LEU A 1 67 ? 15.331 6.257 -8.399 1.00 75.88 67 LEU A O 1
ATOM 557 N N . TYR A 1 68 ? 15.405 6.594 -10.623 1.00 76.19 68 TYR A N 1
ATOM 558 C CA . TYR A 1 68 ? 13.981 6.378 -10.877 1.00 76.19 68 TYR A CA 1
ATOM 559 C C . TYR A 1 68 ? 13.573 4.930 -10.559 1.00 76.19 68 TYR A C 1
ATOM 561 O O . TYR A 1 68 ? 12.616 4.687 -9.821 1.00 76.19 68 TYR A O 1
ATOM 569 N N . ILE A 1 69 ? 14.363 3.956 -11.025 1.00 76.75 69 ILE A N 1
ATOM 570 C CA . ILE A 1 69 ? 14.156 2.535 -10.700 1.00 76.75 69 ILE A CA 1
ATOM 571 C C . ILE A 1 69 ? 14.272 2.318 -9.187 1.00 76.75 69 ILE A C 1
ATOM 573 O O . ILE A 1 69 ? 13.442 1.639 -8.586 1.00 76.75 69 ILE A O 1
ATOM 577 N N . PHE A 1 70 ? 15.285 2.917 -8.560 1.00 80.12 70 PHE A N 1
ATOM 578 C CA . PHE A 1 70 ? 15.531 2.769 -7.130 1.00 80.12 70 PHE A CA 1
ATOM 579 C C . PHE A 1 70 ? 14.369 3.298 -6.280 1.00 80.12 70 PHE A C 1
ATOM 581 O O . PHE A 1 70 ? 13.935 2.620 -5.348 1.00 80.12 70 PHE A O 1
ATOM 588 N N . THR A 1 71 ? 13.806 4.459 -6.633 1.00 82.00 71 THR A N 1
ATOM 589 C CA . THR A 1 71 ? 12.619 5.000 -5.955 1.00 82.00 71 THR A CA 1
ATOM 590 C C . THR A 1 71 ? 11.411 4.078 -6.081 1.00 82.00 71 THR A C 1
ATOM 592 O O . THR A 1 71 ? 10.718 3.849 -5.093 1.00 82.00 71 THR A O 1
ATOM 595 N N . HIS A 1 72 ? 11.199 3.470 -7.249 1.00 81.06 72 HIS A N 1
ATOM 596 C CA . HIS A 1 72 ? 10.089 2.539 -7.462 1.00 81.06 72 HIS A CA 1
ATOM 597 C C . HIS A 1 72 ? 10.238 1.228 -6.696 1.00 81.06 72 HIS A C 1
ATOM 599 O O . HIS A 1 72 ? 9.261 0.728 -6.133 1.00 81.06 72 HIS A O 1
ATOM 605 N N . ILE A 1 73 ? 11.459 0.696 -6.613 1.00 82.75 73 ILE A N 1
ATOM 606 C CA . ILE A 1 73 ? 11.758 -0.489 -5.801 1.00 82.75 73 ILE A CA 1
ATOM 607 C C . ILE A 1 73 ? 11.496 -0.190 -4.321 1.00 82.75 73 ILE A C 1
ATOM 609 O O . ILE A 1 73 ? 10.826 -0.976 -3.653 1.00 82.75 73 ILE A O 1
ATOM 613 N N . ILE A 1 74 ? 11.950 0.960 -3.812 1.00 87.31 74 ILE A N 1
ATOM 614 C CA . ILE A 1 74 ? 11.706 1.359 -2.418 1.00 87.31 74 ILE A CA 1
ATOM 615 C C . ILE A 1 74 ? 10.212 1.529 -2.143 1.00 87.31 74 ILE A C 1
ATOM 617 O O . ILE A 1 74 ? 9.718 0.978 -1.161 1.00 87.31 74 ILE A O 1
ATOM 621 N N . CYS A 1 75 ? 9.473 2.238 -3.001 1.00 83.69 75 CYS A N 1
ATOM 622 C CA . CYS A 1 75 ? 8.028 2.403 -2.836 1.00 83.69 75 CYS A CA 1
ATOM 623 C C . CYS A 1 75 ? 7.297 1.054 -2.838 1.00 83.69 75 CYS A C 1
ATOM 625 O O . CYS A 1 75 ? 6.409 0.842 -2.014 1.00 83.69 75 CYS A O 1
ATOM 627 N N . SER A 1 76 ? 7.710 0.119 -3.697 1.00 83.25 76 SER A N 1
ATOM 628 C CA . SER A 1 76 ? 7.141 -1.233 -3.741 1.00 83.25 76 SER A CA 1
ATOM 629 C C . SER A 1 76 ? 7.423 -2.020 -2.459 1.00 83.25 76 SER A C 1
ATOM 631 O O . SER A 1 76 ? 6.517 -2.639 -1.908 1.00 83.25 76 SER A O 1
ATOM 633 N N . ILE A 1 77 ? 8.652 -1.949 -1.938 1.00 85.06 77 ILE A N 1
ATOM 634 C CA . ILE A 1 77 ? 9.032 -2.595 -0.674 1.00 85.06 77 ILE A CA 1
ATOM 635 C C . ILE A 1 77 ? 8.242 -2.008 0.500 1.00 85.06 77 ILE A C 1
ATOM 637 O O . ILE A 1 77 ? 7.749 -2.762 1.331 1.00 85.06 77 ILE A O 1
ATOM 641 N N . ILE A 1 78 ? 8.081 -0.683 0.565 1.00 85.88 78 ILE A N 1
ATOM 642 C CA . ILE A 1 78 ? 7.318 -0.019 1.633 1.00 85.88 78 ILE A CA 1
ATOM 643 C C . ILE A 1 78 ? 5.858 -0.473 1.615 1.00 85.88 78 ILE A C 1
ATOM 645 O O . ILE A 1 78 ? 5.324 -0.829 2.663 1.00 85.88 78 ILE A O 1
ATOM 649 N N . VAL A 1 79 ? 5.228 -0.504 0.437 1.00 81.56 79 VAL A N 1
ATOM 650 C CA . VAL A 1 79 ? 3.853 -1.001 0.290 1.00 81.56 79 VAL A CA 1
ATOM 651 C C . VAL A 1 79 ? 3.765 -2.460 0.723 1.00 81.56 79 VAL A C 1
ATOM 653 O O . VAL A 1 79 ? 2.836 -2.810 1.437 1.00 81.56 79 VAL A O 1
ATOM 656 N N . TYR A 1 80 ? 4.738 -3.299 0.361 1.00 81.25 80 TYR A N 1
ATOM 657 C CA . TYR A 1 80 ? 4.761 -4.707 0.758 1.00 81.25 80 TYR A CA 1
ATOM 658 C C . TYR A 1 80 ? 4.931 -4.894 2.272 1.00 81.25 80 TYR A C 1
ATOM 660 O O . TYR A 1 80 ? 4.250 -5.723 2.861 1.00 81.25 80 TYR A O 1
ATOM 668 N N . ILE A 1 81 ? 5.794 -4.103 2.915 1.00 83.38 81 ILE A N 1
ATOM 669 C CA . ILE A 1 81 ? 6.008 -4.133 4.369 1.00 83.38 81 ILE A CA 1
ATOM 670 C C . ILE A 1 81 ? 4.748 -3.682 5.112 1.00 83.38 81 ILE A C 1
ATOM 672 O O . ILE A 1 81 ? 4.324 -4.361 6.038 1.00 83.38 81 ILE A O 1
ATOM 676 N N . LEU A 1 82 ? 4.115 -2.583 4.687 1.00 78.38 82 LEU A N 1
ATOM 677 C CA . LEU A 1 82 ? 2.845 -2.112 5.262 1.00 78.38 82 LEU A CA 1
ATOM 678 C C . LEU A 1 82 ? 1.699 -3.111 5.068 1.00 78.38 82 LEU A C 1
ATOM 680 O O . LEU A 1 82 ? 0.725 -3.078 5.811 1.00 78.38 82 LEU A O 1
ATOM 684 N N . ASN A 1 83 ? 1.838 -3.983 4.072 1.00 67.44 83 ASN A N 1
ATOM 685 C CA . ASN A 1 83 ? 0.911 -5.049 3.741 1.00 67.44 83 ASN A CA 1
ATOM 686 C C . ASN A 1 83 ? 1.295 -6.417 4.359 1.00 67.44 83 ASN A C 1
ATOM 688 O O . ASN A 1 83 ? 0.619 -7.414 4.163 1.00 67.44 83 ASN A O 1
ATOM 692 N N . PHE A 1 84 ? 2.398 -6.556 5.080 1.00 64.81 84 PHE A N 1
ATOM 693 C CA . PHE A 1 84 ? 2.736 -7.839 5.726 1.00 64.81 84 PHE A CA 1
ATOM 694 C C . PHE A 1 84 ? 3.085 -7.687 7.210 1.00 64.81 84 PHE A C 1
ATOM 696 O O . PHE A 1 84 ? 3.438 -8.675 7.855 1.00 64.81 84 PHE A O 1
ATOM 703 N N . ILE A 1 85 ? 2.953 -6.466 7.737 1.00 56.69 85 ILE A N 1
ATOM 704 C CA . ILE A 1 85 ? 2.900 -6.117 9.163 1.00 56.69 85 ILE A CA 1
ATOM 705 C C . ILE A 1 85 ? 1.439 -6.094 9.606 1.00 56.69 85 ILE A C 1
ATOM 707 O O . ILE A 1 85 ? 1.169 -6.633 10.701 1.00 56.69 85 ILE A O 1
#

Foldseek 3Di:
DVVVVVQADPVVRAGPDPVVRVVVVVVVCVVVVVVVLVVLVVVLVVVVVVVVVCCVVCVPPPPDDVVVVVVNVVVNVVSVVVVVD